Protein AF-A0A3A5KWD0-F1 (afdb_monomer_lite)

Structure (mmCIF, N/CA/C/O backbone):
data_AF-A0A3A5KWD0-F1
#
_entry.id   AF-A0A3A5KWD0-F1
#
loop_
_atom_site.group_PDB
_atom_site.id
_atom_site.type_symbol
_atom_site.label_atom_id
_atom_site.label_alt_id
_atom_site.label_comp_id
_atom_site.label_asym_id
_atom_site.label_entity_id
_atom_site.label_seq_id
_atom_site.pdbx_PDB_ins_code
_atom_site.Cartn_x
_atom_site.Cartn_y
_atom_site.Cartn_z
_atom_site.occupancy
_atom_site.B_iso_or_equiv
_atom_site.auth_seq_id
_atom_site.auth_comp_id
_atom_site.auth_asym_id
_atom_site.auth_atom_id
_atom_site.pdbx_PDB_model_num
ATOM 1 N N . ASP A 1 1 ? 1.929 -10.719 6.898 1.00 70.25 1 ASP A N 1
ATOM 2 C CA . ASP A 1 1 ? 2.248 -11.514 5.695 1.00 70.25 1 ASP A CA 1
ATOM 3 C C . ASP A 1 1 ? 3.683 -11.295 5.246 1.00 70.25 1 ASP A C 1
ATOM 5 O O . ASP A 1 1 ? 4.326 -10.359 5.701 1.00 70.25 1 ASP A O 1
ATOM 9 N N . THR A 1 2 ? 4.244 -12.187 4.423 1.00 81.62 2 THR A N 1
ATOM 10 C CA . THR A 1 2 ? 5.648 -12.071 3.991 1.00 81.62 2 THR A CA 1
ATOM 11 C C . THR A 1 2 ? 5.808 -12.350 2.502 1.00 81.62 2 THR A C 1
ATOM 13 O O . THR A 1 2 ? 5.415 -13.419 2.032 1.00 81.62 2 THR A O 1
ATOM 16 N N . THR A 1 3 ? 6.442 -11.417 1.792 1.00 80.81 3 THR A N 1
ATOM 17 C CA . THR A 1 3 ? 6.784 -11.512 0.366 1.00 80.81 3 THR A CA 1
ATOM 18 C C . THR A 1 3 ? 8.299 -11.419 0.190 1.00 80.81 3 THR A C 1
ATOM 20 O O . THR A 1 3 ? 8.966 -10.634 0.866 1.00 80.81 3 THR A O 1
ATOM 23 N N . THR A 1 4 ? 8.871 -12.232 -0.704 1.00 79.75 4 THR A N 1
ATOM 24 C CA . THR A 1 4 ? 10.313 -12.207 -0.999 1.00 79.75 4 THR A CA 1
ATOM 25 C C . THR A 1 4 ? 10.585 -12.393 -2.491 1.00 79.75 4 THR A C 1
ATOM 27 O O . THR A 1 4 ? 10.178 -13.408 -3.061 1.00 79.75 4 THR A O 1
ATOM 30 N N . GLY A 1 5 ? 11.329 -11.468 -3.096 1.00 71.00 5 GLY A N 1
ATOM 31 C CA . GLY A 1 5 ? 11.736 -11.485 -4.501 1.00 71.00 5 GLY A CA 1
ATOM 32 C C . GLY A 1 5 ? 13.247 -11.290 -4.675 1.00 71.00 5 GLY A C 1
ATOM 33 O O . GLY A 1 5 ? 13.897 -10.551 -3.946 1.00 71.00 5 GLY A O 1
ATOM 34 N N . THR A 1 6 ? 13.858 -11.977 -5.646 1.00 62.62 6 THR A N 1
ATOM 35 C CA . THR A 1 6 ? 15.326 -11.952 -5.864 1.00 62.62 6 THR A CA 1
ATOM 36 C C . THR A 1 6 ? 15.743 -11.410 -7.237 1.00 62.62 6 THR A C 1
ATOM 38 O O . THR A 1 6 ? 16.888 -11.591 -7.648 1.00 62.62 6 THR A O 1
ATOM 41 N N . GLY A 1 7 ? 14.816 -10.813 -7.987 1.00 60.12 7 GLY A N 1
ATOM 42 C CA . GLY A 1 7 ? 15.071 -10.171 -9.283 1.00 60.12 7 GLY A CA 1
ATOM 43 C C . GLY A 1 7 ? 14.649 -8.707 -9.249 1.00 60.12 7 GLY A C 1
ATOM 44 O O . GLY A 1 7 ? 13.962 -8.316 -8.318 1.00 60.12 7 GLY A O 1
ATOM 45 N N . THR A 1 8 ? 15.036 -7.906 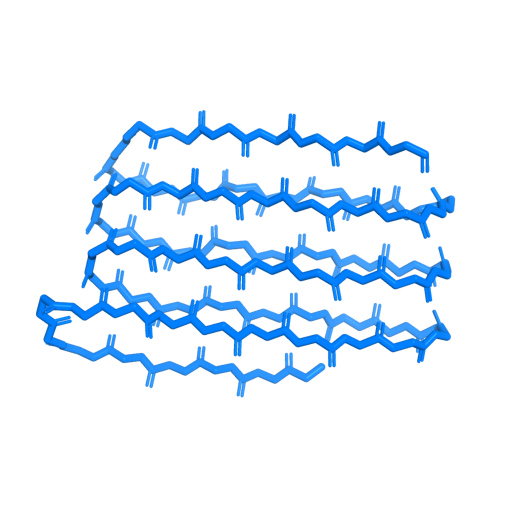-10.249 1.00 65.94 8 THR A N 1
ATOM 46 C CA . THR A 1 8 ? 14.603 -6.501 -10.374 1.00 65.94 8 THR A CA 1
ATOM 47 C C . THR A 1 8 ? 13.100 -6.451 -10.650 1.00 65.94 8 THR A C 1
ATOM 49 O O . THR A 1 8 ? 12.673 -6.500 -11.807 1.00 65.94 8 THR A O 1
ATOM 52 N N . GLY A 1 9 ? 12.303 -6.444 -9.591 1.00 66.44 9 GLY A N 1
ATOM 53 C CA . GLY A 1 9 ? 10.857 -6.600 -9.651 1.00 66.44 9 GLY A CA 1
ATOM 54 C C . GLY A 1 9 ? 10.141 -5.654 -8.702 1.00 66.44 9 GLY A C 1
ATOM 55 O O . GLY A 1 9 ? 10.754 -4.774 -8.097 1.00 66.44 9 GLY A O 1
ATOM 56 N N . THR A 1 10 ? 8.828 -5.833 -8.619 1.00 76.75 10 THR A N 1
ATOM 57 C CA . THR A 1 10 ? 7.987 -5.142 -7.648 1.00 76.75 10 THR A CA 1
ATOM 58 C C . THR A 1 10 ? 7.404 -6.179 -6.706 1.00 76.75 10 THR A C 1
ATOM 60 O O . THR A 1 10 ? 6.645 -7.034 -7.163 1.00 76.75 10 THR A O 1
ATOM 63 N N . ASP A 1 11 ? 7.756 -6.100 -5.425 1.00 75.19 11 ASP A N 1
ATOM 64 C CA . ASP A 1 11 ? 7.171 -6.940 -4.383 1.00 75.19 11 ASP A CA 1
ATOM 65 C C . ASP A 1 11 ? 6.118 -6.131 -3.621 1.00 75.19 11 ASP A C 1
ATOM 67 O O . ASP A 1 11 ? 6.332 -4.967 -3.285 1.00 75.19 11 ASP A O 1
ATOM 71 N N . THR A 1 12 ? 4.948 -6.724 -3.376 1.00 77.12 12 THR A N 1
ATOM 72 C CA . THR A 1 12 ? 3.848 -6.045 -2.681 1.00 77.12 12 THR A CA 1
ATOM 73 C C . THR A 1 12 ? 3.235 -6.938 -1.617 1.00 77.12 12 THR A C 1
ATOM 75 O O . THR A 1 12 ? 2.778 -8.039 -1.924 1.00 77.12 12 THR A O 1
ATOM 78 N N . THR A 1 13 ? 3.179 -6.439 -0.383 1.00 77.44 13 THR A N 1
ATOM 79 C CA . THR A 1 13 ? 2.506 -7.097 0.745 1.00 77.44 13 THR A CA 1
ATOM 80 C C . THR A 1 13 ? 1.345 -6.227 1.224 1.00 77.44 13 THR A C 1
ATOM 82 O O . THR A 1 13 ? 1.491 -5.012 1.337 1.00 77.44 13 THR A O 1
ATOM 85 N N . THR A 1 14 ? 0.180 -6.826 1.493 1.00 80.31 14 THR A N 1
ATOM 86 C CA . THR A 1 14 ? -0.988 -6.108 2.023 1.00 80.31 14 THR A CA 1
ATOM 87 C C . THR A 1 14 ? -1.642 -6.885 3.154 1.00 80.31 14 THR A C 1
ATOM 89 O O . THR A 1 14 ? -2.107 -8.001 2.924 1.00 80.31 14 THR A O 1
ATOM 92 N N . GLY A 1 15 ? -1.742 -6.276 4.334 1.00 74.44 15 GLY A N 1
ATOM 93 C CA . GLY A 1 15 ? -2.329 -6.892 5.522 1.00 74.44 15 GLY A CA 1
ATOM 94 C C . GLY A 1 15 ? -3.372 -6.019 6.221 1.00 74.44 15 GL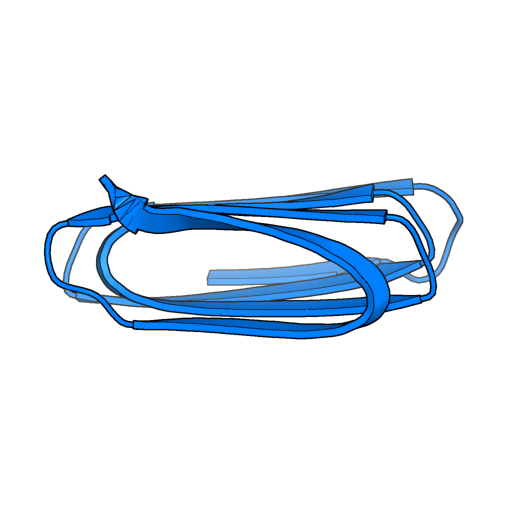Y A C 1
ATOM 95 O O . GLY A 1 15 ? -3.457 -4.801 6.049 1.00 74.44 15 GLY A O 1
ATOM 96 N N . THR A 1 16 ? -4.218 -6.667 7.027 1.00 77.38 16 THR A N 1
ATOM 97 C CA . THR A 1 16 ? -5.223 -5.996 7.870 1.00 77.38 16 THR A CA 1
ATOM 98 C C . 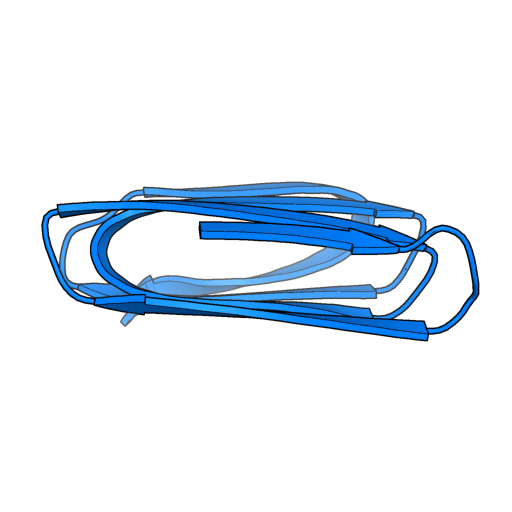THR A 1 16 ? -5.243 -6.617 9.269 1.00 77.38 16 THR A C 1
ATOM 100 O O . THR A 1 16 ? -5.169 -7.839 9.400 1.00 77.38 16 THR A O 1
ATOM 103 N N . GLY A 1 17 ? -5.388 -5.798 10.313 1.00 71.44 17 GLY A N 1
ATOM 104 C CA . GLY A 1 17 ? -5.531 -6.240 11.704 1.00 71.44 17 GLY A CA 1
ATOM 105 C C . GLY A 1 17 ? -4.266 -6.083 12.553 1.00 71.44 17 GLY A C 1
ATOM 106 O O . GLY A 1 17 ? -3.532 -5.106 12.437 1.00 71.44 17 GLY A O 1
ATOM 107 N N . THR A 1 18 ? -4.060 -7.016 13.484 1.00 76.31 18 THR A N 1
ATOM 108 C CA . THR A 1 18 ? -2.848 -7.092 14.310 1.00 76.31 18 THR A CA 1
ATOM 109 C C . THR A 1 18 ? -1.859 -8.052 13.668 1.00 76.31 18 THR A C 1
ATOM 111 O O . THR A 1 18 ? -2.167 -9.242 13.569 1.00 76.31 18 THR A O 1
ATOM 114 N N . GLY A 1 19 ? -0.682 -7.583 13.262 1.00 72.69 19 GLY A N 1
ATOM 115 C CA . GLY A 1 19 ? 0.282 -8.458 12.601 1.00 72.69 19 GLY A CA 1
ATOM 116 C C . GLY A 1 19 ? 1.574 -7.774 12.186 1.00 72.69 19 GLY A C 1
ATOM 117 O O . GLY A 1 19 ? 1.812 -6.612 12.512 1.00 72.69 19 GLY A O 1
ATOM 118 N N . THR A 1 20 ? 2.407 -8.539 11.488 1.00 79.38 20 THR A N 1
ATOM 119 C CA . THR A 1 20 ? 3.646 -8.057 10.883 1.00 79.38 20 THR A CA 1
ATOM 120 C C . THR A 1 20 ? 3.602 -8.338 9.389 1.00 79.38 20 THR A C 1
ATOM 122 O O . THR A 1 20 ? 3.429 -9.502 9.001 1.00 79.38 20 THR A O 1
ATOM 125 N N . ASP A 1 21 ? 3.758 -7.29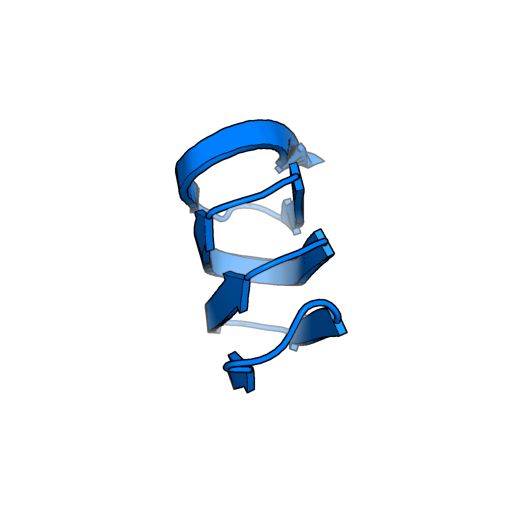7 8.575 1.00 77.88 21 ASP A N 1
ATOM 126 C CA . ASP A 1 21 ? 3.938 -7.418 7.132 1.00 77.88 21 ASP A CA 1
ATOM 127 C C . ASP A 1 21 ? 5.407 -7.202 6.775 1.00 77.88 21 ASP A C 1
ATOM 129 O O . ASP A 1 21 ? 6.081 -6.324 7.307 1.00 77.88 21 ASP A O 1
ATOM 133 N N . THR A 1 22 ? 5.955 -8.061 5.919 1.00 80.25 22 THR A N 1
ATOM 134 C CA . THR A 1 22 ? 7.369 -8.005 5.546 1.00 80.25 22 THR A CA 1
ATOM 135 C C . THR A 1 22 ? 7.552 -8.194 4.054 1.00 80.25 22 THR A C 1
ATOM 137 O O . THR A 1 22 ? 7.160 -9.218 3.497 1.00 80.25 22 THR A O 1
ATOM 140 N N . THR A 1 23 ? 8.219 -7.241 3.418 1.00 78.75 23 THR A N 1
ATOM 141 C CA . THR A 1 23 ? 8.601 -7.311 2.007 1.00 78.75 23 THR A CA 1
ATOM 142 C C . THR A 1 23 ? 10.120 -7.348 1.910 1.00 78.75 23 THR A C 1
ATOM 144 O O . THR A 1 23 ? 10.802 -6.602 2.614 1.00 78.75 23 THR A O 1
ATOM 147 N N . THR A 1 24 ? 10.686 -8.247 1.100 1.00 81.31 24 THR A N 1
ATOM 148 C CA . THR A 1 24 ? 12.141 -8.332 0.920 1.00 81.31 24 THR A CA 1
ATOM 149 C C . THR A 1 24 ? 12.559 -8.563 -0.522 1.00 81.31 24 THR A C 1
ATOM 151 O O . THR A 1 24 ? 12.301 -9.646 -1.044 1.00 81.31 24 THR A O 1
ATOM 154 N N . GLY A 1 25 ? 13.305 -7.633 -1.127 1.00 74.69 25 GLY A N 1
ATOM 155 C CA . GLY A 1 25 ? 13.817 -7.871 -2.471 1.00 74.69 25 GLY A CA 1
ATOM 156 C C . GLY A 1 25 ? 14.774 -6.844 -3.065 1.00 74.69 25 GLY A C 1
ATOM 157 O O . GLY A 1 25 ? 15.436 -6.054 -2.387 1.00 74.69 25 GLY A O 1
ATOM 158 N N . THR A 1 26 ? 14.935 -6.935 -4.386 1.00 74.19 26 THR A N 1
ATOM 159 C CA . THR A 1 26 ? 15.728 -5.995 -5.185 1.00 74.19 26 THR A CA 1
ATOM 160 C C . THR A 1 26 ? 14.814 -5.287 -6.177 1.00 74.19 26 THR A C 1
ATOM 162 O O . THR A 1 26 ? 14.260 -5.940 -7.053 1.00 74.19 26 THR A O 1
ATOM 165 N N . GLY A 1 27 ? 14.671 -3.965 -6.112 1.00 72.50 27 GLY A N 1
ATOM 166 C CA . GLY A 1 27 ? 13.752 -3.247 -7.004 1.00 72.50 27 GLY A CA 1
ATOM 167 C C . GLY A 1 27 ? 12.821 -2.309 -6.254 1.00 72.50 27 GLY A C 1
ATOM 168 O O . GLY A 1 27 ? 13.311 -1.500 -5.469 1.00 72.50 27 GLY A O 1
ATOM 169 N N . THR A 1 28 ? 11.524 -2.355 -6.563 1.00 78.75 28 THR A N 1
ATOM 170 C CA . THR A 1 28 ? 10.504 -1.521 -5.918 1.00 78.75 28 THR A CA 1
ATOM 171 C C . THR A 1 28 ? 9.706 -2.339 -4.915 1.00 78.75 28 THR A C 1
ATOM 173 O O . THR A 1 28 ? 8.854 -3.121 -5.319 1.00 78.75 28 THR A O 1
ATOM 176 N N . ASP A 1 29 ? 9.946 -2.140 -3.625 1.00 74.38 29 ASP A N 1
ATOM 177 C CA . ASP A 1 29 ? 9.229 -2.874 -2.579 1.00 74.38 29 ASP A CA 1
ATOM 178 C C . ASP A 1 29 ? 8.091 -2.017 -2.021 1.00 74.38 29 ASP A C 1
ATOM 180 O O . ASP A 1 29 ? 8.281 -0.825 -1.763 1.00 74.38 29 ASP A O 1
ATOM 184 N N . THR A 1 30 ? 6.904 -2.604 -1.857 1.00 77.31 30 THR A N 1
ATOM 185 C CA . THR A 1 30 ? 5.733 -1.921 -1.299 1.00 77.31 30 THR A CA 1
ATOM 186 C C . THR A 1 30 ? 5.055 -2.731 -0.207 1.00 77.31 30 THR A C 1
ATOM 188 O O . THR A 1 30 ? 4.648 -3.870 -0.425 1.00 77.31 30 THR A O 1
ATOM 191 N N . THR A 1 31 ? 4.874 -2.126 0.961 1.00 74.12 31 THR A N 1
ATOM 192 C CA . THR A 1 31 ? 4.100 -2.717 2.058 1.00 74.12 31 THR A CA 1
ATOM 193 C C . THR A 1 31 ? 2.894 -1.825 2.348 1.00 74.12 31 THR A C 1
ATOM 195 O O . THR A 1 31 ? 2.986 -0.600 2.283 1.00 74.12 31 THR A O 1
ATOM 198 N N . THR A 1 32 ? 1.716 -2.427 2.534 1.00 78.31 32 THR A N 1
ATOM 199 C CA . THR A 1 32 ? 0.477 -1.698 2.833 1.00 78.31 32 THR A CA 1
ATOM 200 C C . THR A 1 32 ? -0.343 -2.381 3.919 1.00 78.31 32 THR A C 1
ATOM 202 O O . THR A 1 32 ? -1.070 -3.334 3.642 1.00 78.31 32 THR A O 1
ATOM 205 N N . GLY A 1 33 ? -0.284 -1.862 5.143 1.00 72.44 33 GLY A N 1
ATOM 206 C CA . GLY A 1 33 ? -1.034 -2.385 6.283 1.00 72.44 33 GLY A CA 1
ATOM 207 C C . GLY A 1 33 ? -2.184 -1.482 6.733 1.00 72.44 33 GLY A C 1
ATOM 208 O O . GLY A 1 33 ? -2.082 -0.254 6.699 1.00 72.44 33 GLY A O 1
ATOM 209 N N . THR A 1 34 ? -3.278 -2.081 7.228 1.00 72.25 34 THR A N 1
ATOM 210 C CA . THR A 1 34 ? -4.273 -1.367 8.055 1.00 72.25 34 THR A CA 1
ATOM 211 C C . THR A 1 34 ? -4.438 -1.994 9.440 1.00 72.25 34 THR A C 1
ATOM 213 O O . THR A 1 34 ? -4.828 -3.154 9.544 1.00 72.25 34 THR A O 1
ATOM 216 N N . GLY A 1 35 ? -4.193 -1.249 10.526 1.00 70.00 35 GLY A N 1
ATOM 217 C CA . GLY A 1 35 ? -4.401 -1.750 11.897 1.00 70.00 35 GLY A CA 1
ATOM 218 C C . GLY A 1 35 ? -3.297 -1.408 12.899 1.00 70.00 35 GLY A C 1
ATOM 219 O O . GLY A 1 35 ? -2.697 -0.338 12.842 1.00 70.00 35 GLY A O 1
ATOM 220 N N . THR A 1 36 ? -3.075 -2.289 13.877 1.00 69.38 36 THR A N 1
ATOM 221 C CA . THR A 1 36 ? -2.042 -2.125 14.914 1.00 69.38 36 THR A CA 1
ATOM 222 C C . THR A 1 36 ? -0.976 -3.196 14.701 1.00 69.38 36 THR A C 1
ATOM 224 O O . THR A 1 36 ? -1.166 -4.343 15.109 1.00 69.38 36 THR A O 1
ATOM 227 N N . GLY A 1 37 ? 0.119 -2.858 14.026 1.00 72.88 37 GLY A N 1
ATOM 228 C CA . GLY A 1 37 ? 1.095 -3.847 13.569 1.00 72.88 37 GLY A CA 1
ATOM 229 C C . GLY A 1 37 ? 2.464 -3.259 13.260 1.00 72.88 37 GLY A C 1
ATOM 230 O O . GLY A 1 37 ? 2.712 -2.086 13.539 1.00 72.88 37 GLY A O 1
ATOM 231 N N . THR A 1 38 ? 3.346 -4.088 12.712 1.00 77.12 38 THR A N 1
ATOM 232 C CA . THR A 1 38 ? 4.682 -3.676 12.273 1.00 77.12 38 THR A CA 1
ATOM 233 C C . THR A 1 38 ? 4.856 -3.984 10.796 1.00 77.12 38 THR A C 1
ATOM 235 O O . THR A 1 38 ? 4.825 -5.154 10.428 1.00 77.12 38 THR A O 1
ATOM 238 N N . ASP A 1 39 ? 5.099 -2.966 9.982 1.00 74.38 39 ASP A N 1
ATOM 239 C CA . ASP A 1 39 ? 5.390 -3.144 8.561 1.00 74.38 39 ASP A CA 1
ATOM 240 C C . ASP A 1 39 ? 6.898 -3.004 8.354 1.00 74.38 39 ASP A C 1
ATOM 242 O O . ASP A 1 39 ? 7.573 -2.214 9.019 1.00 74.38 39 ASP A O 1
ATOM 246 N N . THR A 1 40 ? 7.477 -3.897 7.555 1.00 78.00 40 THR A N 1
ATOM 247 C CA . THR A 1 40 ? 8.923 -3.963 7.356 1.00 78.00 40 THR A CA 1
ATOM 248 C C . THR A 1 40 ? 9.272 -4.173 5.898 1.00 78.00 40 THR A C 1
ATOM 250 O O . THR A 1 40 ? 8.974 -5.208 5.305 1.00 78.00 40 THR A O 1
ATOM 253 N N . THR A 1 41 ? 10.022 -3.236 5.342 1.00 75.50 41 THR A N 1
ATOM 254 C CA . THR A 1 41 ? 10.488 -3.299 3.958 1.00 75.50 41 THR A CA 1
ATOM 255 C C . THR A 1 41 ? 12.011 -3.446 3.940 1.00 75.50 41 THR A C 1
ATOM 257 O O . THR A 1 41 ? 12.717 -2.575 4.442 1.00 75.50 41 THR A O 1
ATOM 260 N N . THR A 1 42 ? 12.540 -4.559 3.411 1.00 78.62 42 THR A N 1
ATOM 261 C CA . THR A 1 42 ? 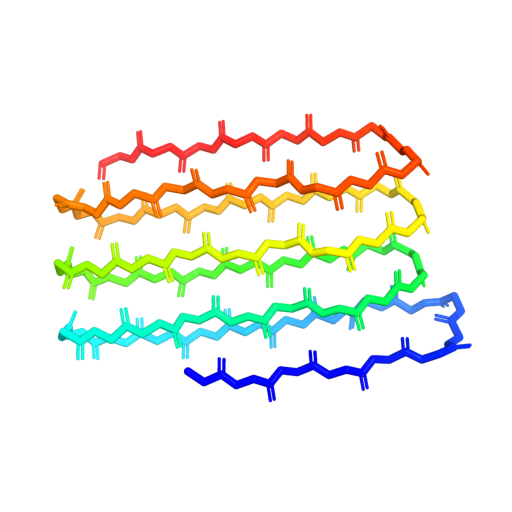13.983 -4.874 3.402 1.00 78.62 42 THR A CA 1
ATOM 262 C C . THR A 1 42 ? 14.545 -5.094 1.997 1.00 78.62 42 THR A C 1
ATOM 264 O O . THR A 1 42 ? 14.292 -6.134 1.408 1.00 78.62 42 THR A O 1
ATOM 267 N N . GLY A 1 43 ? 15.398 -4.217 1.461 1.00 73.62 43 GLY A N 1
ATOM 268 C CA . GLY A 1 43 ? 15.858 -4.434 0.081 1.00 73.62 43 GLY A CA 1
ATOM 269 C C . GLY A 1 43 ?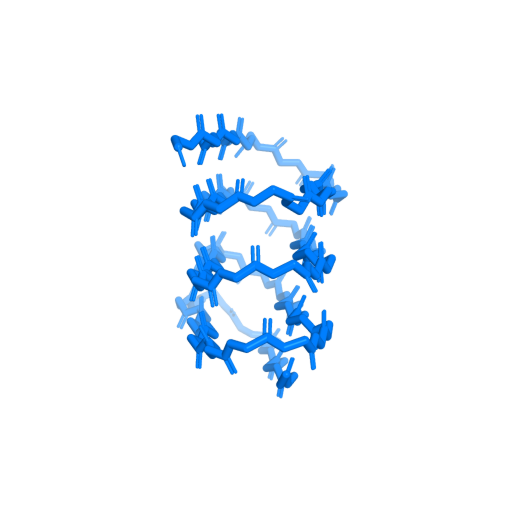 16.997 -3.568 -0.442 1.00 73.62 43 GLY A C 1
ATOM 270 O O . GLY A 1 43 ? 17.504 -2.663 0.220 1.00 73.62 43 GLY A O 1
ATOM 271 N N . THR A 1 44 ? 17.425 -3.855 -1.672 1.00 72.31 44 THR A N 1
ATOM 272 C CA . THR A 1 44 ? 18.354 -2.998 -2.427 1.00 72.31 44 THR A CA 1
ATOM 273 C C . THR A 1 44 ? 17.611 -2.392 -3.618 1.00 72.31 44 THR A C 1
ATOM 275 O O . THR A 1 44 ? 17.262 -3.119 -4.548 1.00 72.31 44 THR A O 1
ATOM 278 N N . GLY A 1 45 ? 17.341 -1.083 -3.612 1.00 71.56 45 GLY A N 1
ATOM 279 C CA . GLY A 1 45 ? 16.509 -0.452 -4.648 1.00 71.56 45 GLY A CA 1
ATOM 280 C C . GLY A 1 45 ? 15.719 0.767 -4.168 1.00 71.56 45 GLY A C 1
ATOM 281 O O . GLY A 1 45 ? 16.208 1.558 -3.369 1.00 71.56 45 GLY A O 1
ATOM 282 N N . THR A 1 46 ? 14.512 0.957 -4.686 1.00 71.12 46 THR A N 1
ATOM 283 C CA . THR A 1 46 ? 13.568 1.984 -4.219 1.00 71.12 46 THR A CA 1
ATOM 284 C C . THR A 1 46 ? 12.530 1.330 -3.310 1.00 71.12 46 THR A C 1
ATOM 286 O O . THR A 1 46 ? 11.922 0.361 -3.732 1.00 71.12 46 THR A O 1
ATOM 289 N N . GLY A 1 47 ? 12.283 1.828 -2.104 1.00 67.88 47 GLY A N 1
ATOM 290 C CA . GLY A 1 47 ? 11.236 1.284 -1.222 1.00 67.88 47 GLY A CA 1
ATOM 291 C C . GLY A 1 47 ? 10.109 2.286 -0.999 1.00 67.88 47 GLY A C 1
ATOM 292 O O . GLY A 1 47 ? 10.378 3.479 -0.848 1.00 67.88 47 GLY A O 1
ATOM 293 N N . THR A 1 48 ? 8.865 1.824 -0.942 1.00 73.12 48 THR A N 1
ATOM 294 C CA . THR A 1 48 ? 7.732 2.630 -0.480 1.00 73.12 48 THR A CA 1
ATOM 295 C C . THR A 1 48 ? 6.962 1.848 0.564 1.00 73.12 48 THR A C 1
ATOM 297 O O . THR A 1 48 ? 6.322 0.859 0.242 1.00 73.12 48 THR A O 1
ATOM 300 N N . ASP A 1 49 ? 6.999 2.303 1.805 1.00 69.50 49 ASP A N 1
ATOM 301 C CA . ASP A 1 49 ? 6.202 1.723 2.876 1.00 69.50 49 ASP A CA 1
ATOM 302 C C . ASP A 1 49 ? 5.014 2.644 3.176 1.00 69.50 49 ASP A C 1
ATOM 304 O O . ASP A 1 49 ? 5.130 3.876 3.134 1.00 69.50 49 ASP A O 1
ATOM 308 N N . THR A 1 50 ? 3.822 2.070 3.301 1.00 72.69 50 THR A N 1
ATOM 309 C CA . THR A 1 50 ? 2.583 2.824 3.501 1.00 72.69 50 THR A CA 1
ATOM 310 C C . THR A 1 50 ? 1.724 2.142 4.541 1.00 72.69 50 THR A C 1
ATOM 312 O O . THR A 1 50 ? 1.031 1.170 4.261 1.00 72.69 50 THR A O 1
ATOM 315 N N . THR A 1 51 ? 1.675 2.717 5.730 1.00 67.44 51 THR A N 1
ATOM 316 C CA . THR A 1 51 ? 0.895 2.169 6.835 1.00 67.44 51 THR A CA 1
ATOM 317 C C . THR A 1 51 ? -0.310 3.060 7.120 1.00 67.44 51 THR A C 1
ATOM 319 O O . THR A 1 51 ? -0.231 4.289 7.096 1.00 67.44 51 THR A O 1
ATOM 322 N N . THR A 1 52 ? -1.477 2.455 7.339 1.00 71.62 52 THR A N 1
ATOM 323 C CA . THR A 1 52 ? -2.707 3.169 7.715 1.00 71.62 52 THR A CA 1
ATOM 324 C C . THR A 1 52 ? -3.233 2.625 9.044 1.00 71.62 52 THR A C 1
ATOM 326 O O . THR A 1 52 ? -3.920 1.606 9.094 1.00 71.62 52 THR A O 1
ATOM 329 N N . GLY A 1 53 ? -2.918 3.274 10.162 1.00 69.75 53 GLY A N 1
ATOM 330 C CA . GLY A 1 53 ? -3.251 2.758 11.496 1.00 69.75 53 GLY A CA 1
ATOM 331 C C . GLY A 1 53 ? -2.241 3.136 12.577 1.00 69.75 53 GLY A C 1
ATOM 332 O O . GLY A 1 53 ? -1.394 3.997 12.386 1.00 69.75 53 GLY A O 1
ATOM 333 N N . THR A 1 54 ? -2.323 2.507 13.754 1.00 69.25 54 THR A N 1
ATOM 334 C CA . THR A 1 54 ? -1.465 2.850 14.909 1.00 69.25 54 THR A CA 1
ATOM 335 C C . THR A 1 54 ? -0.255 1.916 15.036 1.00 69.25 54 THR A C 1
ATOM 337 O O . THR A 1 54 ? 0.048 1.435 16.130 1.00 69.25 54 THR A O 1
ATOM 340 N N . GLY A 1 55 ? 0.379 1.591 13.909 1.00 69.94 55 GLY A N 1
ATOM 341 C CA . GLY A 1 55 ? 1.501 0.655 13.815 1.00 69.94 55 GLY A CA 1
ATOM 342 C C . GLY A 1 55 ? 2.883 1.313 13.829 1.00 69.94 55 GLY A C 1
ATOM 343 O O . GLY A 1 55 ? 3.019 2.523 14.002 1.00 69.94 55 GLY A O 1
ATOM 344 N N . THR A 1 56 ? 3.915 0.490 13.659 1.00 74.81 56 THR A N 1
ATOM 345 C CA . THR A 1 56 ? 5.312 0.908 13.476 1.00 74.81 56 THR A CA 1
ATOM 346 C C . THR A 1 56 ? 5.788 0.523 12.080 1.00 74.81 56 THR A C 1
ATOM 348 O O . THR A 1 56 ? 5.716 -0.653 11.735 1.00 74.81 56 THR A O 1
ATOM 351 N N . ASP A 1 57 ? 6.328 1.469 11.324 1.00 71.06 57 ASP A N 1
ATOM 352 C CA . ASP A 1 57 ? 6.944 1.226 10.014 1.00 71.06 57 ASP A CA 1
ATOM 353 C C . ASP A 1 57 ? 8.473 1.103 10.162 1.00 71.06 57 ASP A C 1
ATOM 355 O O . ASP A 1 57 ? 9.098 1.759 11.006 1.00 71.06 57 ASP A O 1
ATOM 359 N N . THR A 1 58 ? 9.096 0.193 9.416 1.00 75.62 58 THR A N 1
ATOM 360 C CA . THR A 1 58 ? 10.548 0.036 9.355 1.00 75.62 58 THR A CA 1
ATOM 361 C C . THR A 1 58 ? 11.014 -0.286 7.939 1.00 75.62 58 THR A C 1
ATOM 363 O O . THR A 1 58 ? 10.965 -1.424 7.478 1.00 75.62 58 THR A O 1
ATOM 366 N N . THR A 1 59 ? 11.639 0.691 7.286 1.00 72.75 59 THR A N 1
ATOM 367 C CA . THR A 1 59 ? 12.344 0.474 6.016 1.00 72.75 59 THR A CA 1
ATOM 368 C C . THR A 1 59 ? 13.853 0.291 6.241 1.00 72.75 59 THR A C 1
ATOM 370 O O . THR A 1 59 ? 14.524 1.169 6.784 1.00 72.75 59 THR A O 1
ATOM 373 N N . THR A 1 60 ? 14.419 -0.836 5.798 1.00 74.00 60 THR A N 1
ATOM 374 C CA . THR A 1 60 ? 15.853 -1.169 5.900 1.00 74.00 60 THR A CA 1
ATOM 375 C C . THR A 1 60 ? 16.430 -1.530 4.529 1.00 74.00 60 THR A C 1
ATOM 377 O O . THR A 1 60 ? 15.962 -2.449 3.876 1.00 74.00 60 THR A O 1
ATOM 380 N N . GLY A 1 61 ? 17.491 -0.872 4.059 1.00 70.69 61 GLY A N 1
ATOM 381 C CA . GLY A 1 61 ? 18.032 -1.219 2.742 1.00 70.69 61 GLY A CA 1
ATOM 382 C C . GLY A 1 61 ? 19.160 -0.340 2.226 1.00 70.69 61 GLY A C 1
ATOM 383 O O . GLY A 1 61 ? 19.413 0.743 2.750 1.00 70.69 61 GLY A O 1
ATOM 384 N N . THR A 1 62 ? 19.838 -0.797 1.169 1.00 67.69 62 THR A N 1
ATOM 385 C CA . THR A 1 62 ? 20.783 0.031 0.402 1.00 67.69 62 THR A CA 1
ATOM 386 C C . THR A 1 62 ? 20.043 0.589 -0.810 1.00 67.69 62 THR A C 1
ATOM 388 O O . THR A 1 62 ? 19.966 -0.053 -1.859 1.00 67.69 62 THR A O 1
ATOM 391 N N . GLY A 1 63 ? 19.414 1.748 -0.635 1.00 66.38 63 GLY A N 1
ATOM 392 C CA . GLY A 1 63 ? 18.419 2.254 -1.569 1.00 66.38 63 GLY A CA 1
ATOM 393 C C . GLY A 1 63 ? 17.762 3.550 -1.099 1.00 66.38 63 GLY A C 1
ATOM 394 O O . GLY A 1 63 ? 18.043 4.019 0.002 1.00 66.38 63 GLY A O 1
ATOM 395 N N . THR A 1 64 ? 16.901 4.145 -1.922 1.00 67.62 64 THR A N 1
ATOM 396 C CA . THR A 1 64 ? 16.088 5.309 -1.524 1.00 67.62 64 THR A CA 1
ATOM 397 C C . THR A 1 64 ? 14.702 4.840 -1.099 1.00 67.62 64 THR A C 1
ATOM 399 O O . THR A 1 64 ? 14.019 4.203 -1.897 1.00 67.62 64 THR A O 1
ATOM 402 N N . GLY A 1 65 ? 14.281 5.150 0.127 1.00 67.38 65 GLY A N 1
ATOM 403 C CA . GLY A 1 65 ? 12.978 4.752 0.668 1.00 67.38 65 GLY A CA 1
ATOM 404 C C . GLY A 1 65 ? 12.079 5.942 1.002 1.00 67.38 65 GLY A C 1
ATOM 405 O O . GLY A 1 65 ? 12.580 7.016 1.344 1.00 67.38 65 GLY A O 1
ATOM 406 N N . THR A 1 66 ? 10.766 5.744 0.930 1.00 73.81 66 THR A N 1
ATOM 407 C CA . THR A 1 66 ? 9.748 6.651 1.478 1.00 73.81 66 THR A CA 1
ATOM 408 C C . THR A 1 66 ? 8.830 5.875 2.411 1.00 73.81 66 THR A C 1
ATOM 410 O O . THR A 1 66 ? 8.245 4.889 1.977 1.00 73.81 66 THR A O 1
ATOM 413 N N . ASP A 1 67 ? 8.680 6.347 3.642 1.00 71.88 67 ASP A N 1
ATOM 414 C CA . ASP A 1 67 ? 7.719 5.845 4.632 1.00 71.88 67 ASP A CA 1
ATOM 415 C C . ASP A 1 67 ? 6.576 6.860 4.728 1.00 71.88 67 ASP A C 1
ATOM 417 O O . ASP A 1 67 ? 6.809 8.072 4.843 1.00 71.88 67 ASP A O 1
ATOM 421 N N . THR A 1 68 ? 5.344 6.373 4.594 1.00 76.88 68 THR A N 1
ATOM 422 C CA . THR A 1 68 ? 4.127 7.153 4.807 1.00 76.88 68 THR A CA 1
ATOM 423 C C . THR A 1 68 ? 3.223 6.445 5.805 1.00 76.88 68 THR A C 1
ATOM 425 O O . THR A 1 68 ? 2.532 5.490 5.468 1.00 76.88 68 THR A O 1
ATOM 428 N N . THR A 1 69 ? 3.145 6.990 7.015 1.00 71.44 69 THR A N 1
ATOM 429 C CA . THR A 1 69 ? 2.192 6.558 8.044 1.00 71.44 69 THR A CA 1
ATOM 430 C C . THR A 1 69 ? 1.017 7.541 8.112 1.00 71.44 69 THR A C 1
ATOM 432 O O . THR A 1 69 ? 1.240 8.744 8.281 1.00 71.44 69 THR A O 1
ATOM 435 N N . THR A 1 70 ? -0.225 7.057 7.964 1.00 70.81 70 THR A N 1
ATOM 436 C CA . THR A 1 70 ? -1.464 7.874 8.014 1.00 70.81 70 THR A CA 1
ATOM 437 C C . THR A 1 70 ? -2.466 7.375 9.050 1.00 70.81 70 THR A C 1
ATOM 439 O O . THR A 1 70 ? -2.642 6.143 9.186 1.00 70.81 70 THR A O 1
#

Foldseek 3Di:
DEEEDEDQDEAEAEEEEEEEYEYEYEHEYEYEYEYAYEYEYEYEEEYEYEYEYNYHYYYYYNYHYDYHYD

Radius of gyration: 10.71 Å; chains: 1; bounding box: 26×20×25 Å

Organism: NCBI:txid70611

Secondary structure (DSSP, 8-state):
-EEEEEEEEEEEEEEEEEEEEEEEEEEEEEEEEEEEEEEEEEEEEEEEEEEEES-EEEEEEEEEEEEEE-

Sequence (70 aa):
DTTTGTGTGTDTTTGTGTGTDTTTGTGTDTTTGTGTGTDTTTGTGTGTDTTTGTGTDTTTGTGTGTDTTT

pLDDT: mean 73.32, std 4.47, range [60.12, 81.62]